Protein AF-A0A1C6DNE0-F1 (afdb_monomer_lite)

Secondary structure (DSSP, 8-state):
---GGGGS-GGGHHHHHHHHHHHHHHHHHSSS-HHHHHHHHHHHHHHHHHHHHHHHTTT---HHHHHHHHHHHHHHHIIIIIHHHHHHHHT---

pLDDT: mean 90.44, std 10.58, range [42.88, 98.5]

Structure (mmCIF, N/CA/C/O backbone):
data_AF-A0A1C6DNE0-F1
#
_entry.id   AF-A0A1C6DNE0-F1
#
loop_
_atom_site.group_PDB
_atom_site.id
_atom_site.type_symbol
_atom_site.label_atom_id
_atom_site.label_alt_id
_atom_site.label_comp_id
_atom_site.label_asym_id
_atom_site.label_entity_id
_atom_site.label_seq_id
_atom_site.pdbx_PDB_ins_code
_atom_site.Cartn_x
_atom_site.Cartn_y
_atom_site.Cartn_z
_atom_site.occupancy
_atom_site.B_iso_or_equiv
_atom_site.auth_seq_id
_atom_site.auth_comp_id
_atom_site.auth_asym_id
_atom_site.auth_atom_id
_atom_site.pdbx_PDB_model_num
ATOM 1 N N . MET A 1 1 ? 3.943 23.546 -0.289 1.00 42.88 1 MET A N 1
ATOM 2 C CA . MET A 1 1 ? 3.888 22.367 0.600 1.00 42.88 1 MET A CA 1
ATOM 3 C C . MET A 1 1 ? 3.713 21.164 -0.297 1.00 42.88 1 MET A C 1
ATOM 5 O O . MET A 1 1 ? 2.734 21.135 -1.033 1.00 42.88 1 MET A O 1
ATOM 9 N N . GLU A 1 2 ? 4.682 20.256 -0.330 1.00 54.62 2 GLU A N 1
ATOM 10 C CA . GLU A 1 2 ? 4.556 19.021 -1.108 1.00 54.62 2 GLU A CA 1
ATOM 11 C C . GLU A 1 2 ? 3.402 18.197 -0.527 1.00 54.62 2 GLU A C 1
ATOM 13 O O . GLU A 1 2 ? 3.309 17.996 0.685 1.00 54.62 2 GLU A O 1
ATOM 18 N N . ASN A 1 3 ? 2.451 17.823 -1.379 1.00 78.06 3 ASN A N 1
ATOM 19 C CA . ASN A 1 3 ? 1.288 17.042 -0.982 1.00 78.06 3 ASN A CA 1
ATOM 20 C C . ASN A 1 3 ? 1.724 15.575 -0.873 1.00 78.06 3 ASN A C 1
ATOM 22 O O . ASN A 1 3 ? 2.365 15.090 -1.789 1.00 78.06 3 ASN A O 1
ATOM 26 N N . LEU A 1 4 ? 1.361 14.840 0.184 1.00 79.25 4 LEU A N 1
ATOM 27 C CA . LEU A 1 4 ? 1.680 13.405 0.318 1.00 79.25 4 LEU A CA 1
ATOM 28 C C . LEU A 1 4 ? 1.319 12.580 -0.930 1.00 79.25 4 LEU A C 1
ATOM 30 O O . LEU A 1 4 ? 1.995 11.602 -1.246 1.00 79.25 4 LEU A O 1
ATOM 34 N N . LEU A 1 5 ? 0.282 13.000 -1.660 1.00 84.25 5 LEU A N 1
ATOM 35 C CA . LEU A 1 5 ? -0.128 12.383 -2.919 1.00 84.25 5 LEU A CA 1
ATOM 36 C C . LEU A 1 5 ? 0.938 12.463 -4.023 1.00 84.25 5 LEU A C 1
ATOM 38 O O . LEU A 1 5 ? 0.913 11.629 -4.916 1.00 84.25 5 LEU A O 1
ATOM 42 N N . THR A 1 6 ? 1.909 13.383 -3.966 1.00 89.75 6 THR A N 1
ATOM 43 C CA . THR A 1 6 ? 3.005 13.449 -4.953 1.00 89.75 6 THR A CA 1
ATOM 44 C C . THR A 1 6 ? 3.939 12.244 -4.881 1.00 89.75 6 THR A C 1
ATOM 46 O O . THR A 1 6 ? 4.639 11.958 -5.846 1.00 89.75 6 THR A O 1
ATOM 49 N N . PHE A 1 7 ? 3.947 11.523 -3.757 1.00 91.44 7 PHE A N 1
ATOM 50 C CA . PHE A 1 7 ? 4.727 10.297 -3.577 1.00 91.44 7 PHE A CA 1
ATOM 51 C C . PHE A 1 7 ? 3.938 9.030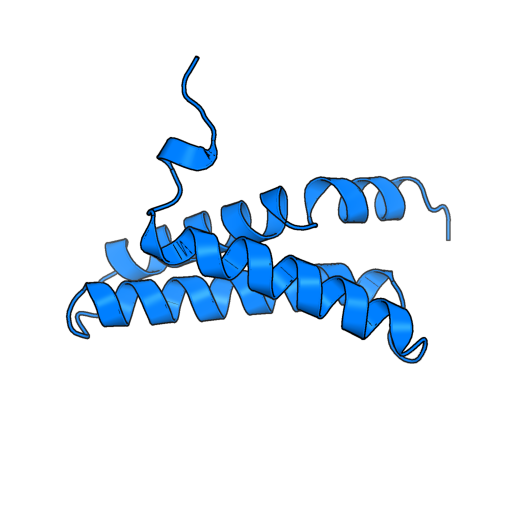 -3.938 1.00 91.44 7 PHE A C 1
ATOM 53 O O . PHE A 1 7 ? 4.486 7.930 -3.876 1.00 91.44 7 PHE A O 1
ATOM 60 N N . ILE A 1 8 ? 2.662 9.169 -4.317 1.00 95.06 8 ILE A N 1
ATOM 61 C CA . ILE A 1 8 ? 1.790 8.068 -4.724 1.00 95.06 8 ILE A CA 1
ATOM 62 C C . ILE A 1 8 ? 1.492 8.221 -6.223 1.00 95.06 8 ILE A C 1
ATOM 64 O O . ILE A 1 8 ? 0.755 9.127 -6.605 1.00 95.06 8 ILE A O 1
ATOM 68 N N . PRO A 1 9 ? 2.029 7.341 -7.086 1.00 95.19 9 PRO A N 1
ATOM 69 C CA . PRO A 1 9 ? 1.665 7.303 -8.497 1.00 95.19 9 PRO A CA 1
ATOM 70 C C . PRO A 1 9 ? 0.148 7.235 -8.701 1.00 95.19 9 PRO A C 1
ATOM 72 O O . PRO A 1 9 ? -0.545 6.521 -7.975 1.00 95.19 9 PRO A O 1
ATOM 75 N N . GLU A 1 10 ? -0.366 7.911 -9.730 1.00 94.31 10 GLU A N 1
ATOM 76 C CA . GLU A 1 10 ? -1.813 8.017 -9.976 1.00 94.31 10 GLU A CA 1
ATOM 77 C C . GLU A 1 10 ? -2.512 6.651 -10.064 1.00 94.31 10 GLU A C 1
ATOM 79 O O . GLU A 1 10 ? -3.594 6.463 -9.508 1.00 94.31 10 GLU A O 1
ATOM 84 N N . PHE A 1 11 ? -1.867 5.656 -10.684 1.00 95.06 11 PHE A N 1
ATOM 85 C CA . PHE A 1 11 ? -2.427 4.308 -10.812 1.00 95.06 11 PHE A CA 1
ATOM 86 C C . PHE A 1 11 ? -2.587 3.574 -9.469 1.00 95.06 11 PHE A C 1
ATOM 88 O O . PHE A 1 11 ? -3.321 2.591 -9.406 1.00 95.06 11 PHE A O 1
ATOM 95 N N . LEU A 1 12 ? -1.928 4.024 -8.394 1.00 97.44 12 LEU A N 1
ATOM 96 C CA . LEU A 1 12 ? -2.083 3.468 -7.047 1.00 97.44 12 LEU A CA 1
ATOM 97 C C . LEU A 1 12 ? -3.187 4.149 -6.236 1.00 97.44 12 LEU A C 1
ATOM 99 O O . LEU A 1 12 ? -3.579 3.622 -5.197 1.00 97.44 12 LEU A O 1
ATOM 103 N N . LEU A 1 13 ? -3.763 5.259 -6.706 1.00 95.12 13 LEU A N 1
ATOM 104 C CA . LEU A 1 13 ? -4.877 5.910 -6.007 1.00 95.12 13 LEU A CA 1
ATOM 105 C C . LEU A 1 13 ? -6.090 4.977 -5.870 1.00 95.12 13 LEU A C 1
ATOM 107 O O . LEU A 1 13 ? -6.806 5.029 -4.870 1.00 95.12 13 LEU A O 1
ATOM 111 N N . ILE A 1 14 ? -6.274 4.049 -6.816 1.00 95.75 14 ILE A N 1
ATOM 112 C CA . ILE A 1 14 ? -7.299 3.003 -6.719 1.00 95.75 14 ILE A CA 1
ATOM 113 C C . ILE A 1 14 ? -7.089 2.092 -5.500 1.00 95.75 14 ILE A C 1
ATOM 115 O O . ILE A 1 14 ? -8.059 1.663 -4.878 1.00 95.75 14 ILE A O 1
ATOM 119 N N . VAL A 1 15 ? -5.836 1.843 -5.102 1.00 96.94 15 VAL A N 1
ATOM 120 C CA . VAL A 1 15 ? -5.498 1.005 -3.943 1.00 96.94 15 VAL A CA 1
ATOM 121 C C . VAL A 1 15 ? -5.995 1.654 -2.656 1.00 96.94 15 VAL A C 1
ATOM 123 O O . VAL A 1 15 ? -6.512 0.956 -1.788 1.00 96.94 15 VAL A O 1
ATOM 126 N N . ILE A 1 16 ? -5.926 2.985 -2.549 1.00 95.94 16 ILE A N 1
ATOM 127 C CA . ILE A 1 16 ? -6.447 3.735 -1.395 1.00 95.94 16 ILE A CA 1
ATOM 128 C C . ILE A 1 16 ? -7.948 3.470 -1.227 1.00 95.94 16 ILE A C 1
ATOM 130 O O . ILE A 1 16 ? -8.407 3.110 -0.140 1.00 95.94 16 ILE A O 1
ATOM 134 N N . VAL A 1 17 ? -8.709 3.600 -2.318 1.00 95.69 17 VAL A N 1
ATOM 135 C CA . VAL A 1 17 ? -10.162 3.381 -2.318 1.00 95.69 17 VAL A CA 1
ATOM 136 C C . VAL A 1 17 ? -10.492 1.929 -1.965 1.00 95.69 17 VAL A C 1
ATOM 138 O O . VAL A 1 17 ? -11.343 1.679 -1.110 1.00 95.69 17 VAL A O 1
ATOM 141 N N . VAL A 1 18 ? -9.783 0.968 -2.564 1.00 96.81 18 VAL A N 1
ATOM 142 C CA . VAL A 1 18 ? -9.977 -0.466 -2.300 1.00 96.81 18 VAL A CA 1
ATOM 143 C C . VAL A 1 18 ? -9.680 -0.810 -0.840 1.00 96.81 18 VAL A C 1
ATOM 145 O O . VAL A 1 18 ? -10.499 -1.473 -0.204 1.00 96.81 18 VAL A O 1
ATOM 148 N N . ILE A 1 19 ? -8.568 -0.328 -0.272 1.00 96.94 19 ILE A N 1
ATOM 149 C CA . ILE A 1 19 ? -8.223 -0.553 1.141 1.00 96.94 19 ILE A CA 1
ATOM 150 C C . ILE A 1 19 ? -9.315 -0.001 2.059 1.00 96.94 19 ILE A C 1
ATOM 152 O O . ILE A 1 19 ? -9.689 -0.663 3.029 1.00 96.94 19 ILE A O 1
ATOM 156 N N . TYR A 1 20 ? -9.840 1.191 1.767 1.00 94.56 20 TYR A N 1
ATOM 157 C CA . TYR A 1 20 ? -10.898 1.787 2.577 1.00 94.56 20 TYR A CA 1
ATOM 158 C C . TYR A 1 20 ? -12.170 0.929 2.575 1.00 94.56 20 TYR A C 1
ATOM 160 O O . TYR A 1 20 ? -12.680 0.580 3.644 1.00 94.56 20 TYR A O 1
ATOM 168 N N . VAL A 1 21 ? -12.647 0.539 1.387 1.00 95.56 21 VAL A N 1
ATOM 169 C CA . VAL A 1 21 ? -13.842 -0.306 1.233 1.00 95.56 21 VAL A CA 1
ATOM 170 C C . VAL A 1 21 ? -13.640 -1.657 1.917 1.00 95.56 21 VAL A C 1
ATOM 172 O O . VAL A 1 21 ? -14.502 -2.101 2.677 1.00 95.56 21 VAL A O 1
ATOM 175 N N . PHE A 1 22 ? -12.482 -2.286 1.717 1.00 95.19 22 PHE A N 1
ATOM 176 C CA . PHE A 1 22 ? -12.174 -3.576 2.326 1.00 95.19 22 PHE A CA 1
ATOM 177 C C . PHE A 1 22 ? -12.075 -3.478 3.854 1.00 95.19 22 PHE A C 1
ATOM 179 O O . PHE A 1 22 ? -12.555 -4.352 4.573 1.00 95.19 22 PHE A O 1
ATOM 186 N N . GLY A 1 23 ? -11.534 -2.377 4.378 1.00 92.75 23 GLY A N 1
ATOM 187 C CA . GLY A 1 23 ? -11.505 -2.121 5.813 1.00 92.75 23 GLY A CA 1
ATOM 188 C C . GLY A 1 23 ? -12.889 -1.910 6.423 1.00 92.75 23 GLY A C 1
ATOM 189 O O . GLY A 1 23 ? -13.151 -2.407 7.519 1.00 92.75 23 GLY A O 1
ATOM 190 N N . ALA A 1 24 ? -13.789 -1.216 5.723 1.00 92.06 24 ALA A N 1
ATOM 191 C CA . ALA A 1 24 ? -15.185 -1.088 6.140 1.00 92.06 24 ALA A CA 1
ATOM 192 C C . ALA A 1 24 ? -15.900 -2.451 6.132 1.00 92.06 24 ALA A C 1
ATOM 194 O O . ALA A 1 24 ? -16.601 -2.784 7.089 1.00 92.06 24 ALA A O 1
ATOM 195 N N . PHE A 1 25 ? -15.654 -3.268 5.103 1.00 93.31 25 PHE A N 1
ATOM 196 C CA . PHE A 1 25 ? -16.179 -4.628 4.996 1.00 93.31 25 PHE A CA 1
ATOM 197 C C . PHE A 1 25 ? -15.715 -5.527 6.153 1.00 93.31 25 PHE A C 1
ATOM 199 O O . PHE A 1 25 ? -16.549 -6.114 6.843 1.00 93.31 25 PHE A O 1
ATOM 206 N N . LEU A 1 26 ? -14.407 -5.581 6.434 1.00 91.88 26 LEU A N 1
ATOM 207 C CA . LEU A 1 26 ? -13.853 -6.402 7.520 1.00 91.88 26 LEU A CA 1
ATOM 208 C C . LEU A 1 26 ? -14.409 -6.003 8.894 1.00 91.88 26 LEU A C 1
ATOM 210 O O . LEU A 1 26 ? -14.714 -6.874 9.707 1.00 91.88 26 LEU A O 1
ATOM 214 N N . LYS A 1 27 ? -14.612 -4.702 9.140 1.00 88.50 27 LYS A N 1
ATOM 215 C CA . LYS A 1 27 ? -15.266 -4.219 10.368 1.00 88.50 27 LYS A CA 1
ATOM 216 C C . LYS A 1 27 ? -16.722 -4.669 10.475 1.00 88.50 27 LYS A C 1
ATOM 218 O O . LYS A 1 27 ? -17.186 -4.974 11.571 1.00 88.50 27 LYS A O 1
ATOM 223 N N . GLY A 1 28 ? -17.436 -4.728 9.352 1.00 88.75 28 GLY A N 1
ATOM 224 C CA . GLY A 1 28 ? -18.821 -5.198 9.299 1.00 88.75 28 GLY A CA 1
ATOM 225 C C . GLY A 1 28 ? -18.979 -6.672 9.676 1.00 88.75 28 GLY A C 1
ATOM 226 O O . GLY A 1 28 ? -19.998 -7.041 10.256 1.00 88.75 28 GLY A O 1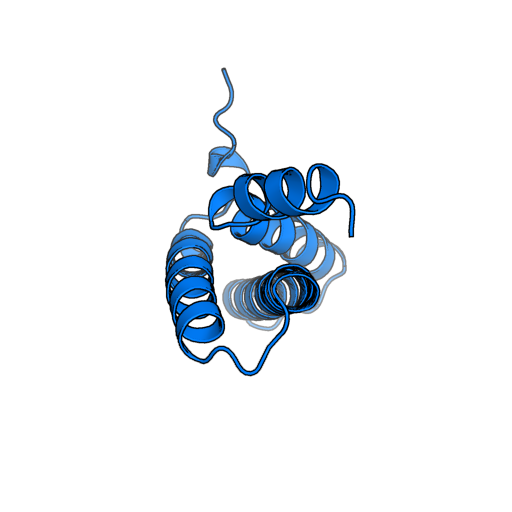
ATOM 227 N N . LEU A 1 29 ? -17.962 -7.501 9.415 1.00 89.44 29 LEU A N 1
ATOM 228 C CA . LEU A 1 29 ? -18.016 -8.937 9.696 1.00 89.44 29 LEU A CA 1
ATOM 229 C C . LEU A 1 29 ? -18.005 -9.273 11.193 1.00 89.44 29 LEU A C 1
ATOM 231 O O . LEU A 1 29 ? -18.476 -10.343 11.555 1.00 89.44 29 LEU A O 1
ATOM 235 N N . LYS A 1 30 ? -17.472 -8.409 12.069 1.00 81.81 30 LYS A N 1
ATOM 236 C CA . LYS A 1 30 ? -17.334 -8.634 13.531 1.00 81.81 30 LYS A CA 1
ATOM 237 C C . LYS A 1 30 ? -16.588 -9.918 13.959 1.00 81.81 30 LYS A C 1
ATOM 239 O O . LYS A 1 30 ? -16.451 -10.157 15.153 1.00 81.81 30 LYS A O 1
ATOM 244 N N . VAL A 1 31 ? -16.082 -10.720 13.018 1.00 88.25 31 VAL A N 1
ATOM 245 C CA . VAL A 1 31 ? -15.279 -11.933 13.275 1.00 88.25 31 VAL A CA 1
ATOM 246 C C . VAL A 1 31 ? -13.801 -11.593 13.492 1.00 88.25 31 VAL A C 1
ATOM 248 O O . VAL A 1 31 ? -13.107 -12.285 14.231 1.00 88.25 31 VAL A O 1
ATOM 251 N N . VAL A 1 32 ? -13.306 -10.524 12.859 1.00 85.50 32 VAL A N 1
ATOM 252 C CA . VAL A 1 32 ? -11.895 -10.117 12.933 1.00 85.50 32 VAL A CA 1
ATOM 253 C C . VAL A 1 32 ? -11.734 -9.025 13.993 1.00 85.50 32 VAL A C 1
ATOM 255 O O . VAL A 1 32 ? -12.359 -7.972 13.858 1.00 85.50 32 VAL A O 1
ATOM 258 N N . PRO A 1 33 ? -10.890 -9.219 15.025 1.00 85.25 33 PRO A N 1
ATOM 259 C CA . PRO A 1 33 ? -10.606 -8.169 15.997 1.00 85.25 33 PRO A CA 1
ATOM 260 C C . PRO A 1 33 ? -10.005 -6.929 15.327 1.00 85.25 33 PRO A C 1
ATOM 262 O O . PRO A 1 33 ? -9.124 -7.055 14.472 1.00 85.25 33 PRO A O 1
ATOM 265 N N . ASP A 1 34 ? -10.416 -5.736 15.773 1.00 80.56 34 ASP A N 1
ATOM 266 C CA . ASP A 1 34 ? -9.972 -4.443 15.225 1.00 80.56 34 ASP A CA 1
ATOM 267 C C . ASP A 1 34 ? -8.449 -4.359 15.054 1.00 80.56 34 ASP A C 1
ATOM 269 O O . ASP A 1 34 ? -7.975 -3.803 14.059 1.00 80.56 34 ASP A O 1
ATOM 273 N N . LYS A 1 35 ? -7.692 -4.948 15.997 1.00 80.94 35 LYS A N 1
ATOM 274 C CA . LYS A 1 35 ? -6.225 -4.955 15.975 1.00 80.94 35 LYS A CA 1
ATOM 275 C C . LYS A 1 35 ? -5.631 -5.576 14.722 1.00 80.94 35 LYS A C 1
ATOM 277 O O . LYS A 1 35 ? -4.745 -4.999 14.100 1.00 80.94 35 LYS A O 1
ATOM 282 N N . TYR A 1 36 ? -6.203 -6.692 14.286 1.00 88.88 36 TYR A N 1
ATOM 283 C CA . TYR A 1 36 ? -5.725 -7.410 13.114 1.00 88.88 36 TYR A CA 1
ATOM 284 C C . TYR A 1 36 ? -6.179 -6.770 11.805 1.00 88.88 36 TYR A C 1
ATOM 286 O O . TYR A 1 36 ? -5.455 -6.872 10.820 1.00 88.88 36 TYR A O 1
ATOM 294 N N . ILE A 1 37 ? -7.318 -6.064 11.783 1.00 90.88 37 ILE A N 1
ATOM 295 C CA . ILE A 1 37 ? -7.798 -5.379 10.570 1.00 90.88 37 ILE A CA 1
ATOM 296 C C . ILE A 1 37 ? -6.725 -4.419 10.046 1.00 90.88 37 ILE A C 1
ATOM 298 O O . ILE A 1 37 ? -6.435 -4.408 8.852 1.00 90.88 37 ILE A O 1
ATOM 302 N N . VAL A 1 38 ? -6.084 -3.659 10.937 1.00 90.62 38 VAL A N 1
ATOM 303 C CA . VAL A 1 38 ? -5.052 -2.688 10.550 1.00 90.62 38 VAL A CA 1
ATOM 304 C C . VAL A 1 38 ? -3.845 -3.356 9.902 1.00 90.62 38 VAL A C 1
ATOM 306 O O . VAL A 1 38 ? -3.444 -2.942 8.814 1.00 90.62 38 VAL A O 1
ATOM 309 N N . SER A 1 39 ? -3.298 -4.399 10.529 1.00 91.56 39 SER A N 1
ATOM 310 C CA . SER A 1 39 ? -2.137 -5.127 10.006 1.00 91.56 39 SER A CA 1
ATOM 311 C C . SER A 1 39 ? -2.457 -5.875 8.708 1.00 91.56 39 SER A C 1
ATOM 313 O O . SER A 1 39 ? -1.643 -5.872 7.787 1.00 91.56 39 SER A O 1
ATOM 315 N N . ILE A 1 40 ? -3.655 -6.463 8.595 1.00 93.94 40 ILE A N 1
ATOM 316 C CA . ILE A 1 40 ? -4.117 -7.147 7.376 1.00 93.94 40 ILE A CA 1
ATOM 317 C C . ILE A 1 40 ? -4.182 -6.162 6.207 1.00 93.94 40 ILE A C 1
ATOM 319 O O . ILE A 1 40 ? -3.664 -6.449 5.130 1.00 93.94 40 ILE A O 1
ATOM 323 N N . LEU A 1 41 ? -4.781 -4.988 6.417 1.00 95.44 41 LEU A N 1
ATOM 324 C CA . LEU A 1 41 ? -4.896 -3.970 5.372 1.00 95.44 41 LEU A CA 1
ATOM 325 C C . LEU A 1 41 ? -3.538 -3.376 4.984 1.00 95.44 41 LEU A C 1
ATOM 327 O O . LEU A 1 41 ? -3.350 -3.024 3.821 1.00 95.44 41 LEU A O 1
ATOM 331 N N . MET A 1 42 ? -2.592 -3.280 5.924 1.00 95.56 42 MET A N 1
ATOM 332 C CA . MET A 1 42 ? -1.227 -2.834 5.633 1.00 95.56 42 MET A CA 1
ATOM 333 C C . MET A 1 42 ? -0.516 -3.821 4.705 1.00 95.56 42 MET A C 1
ATOM 335 O O . MET A 1 42 ? 0.008 -3.420 3.667 1.00 95.56 42 MET A O 1
ATOM 339 N N . LEU A 1 43 ? -0.546 -5.113 5.047 1.00 97.00 43 LEU A N 1
ATOM 340 C CA . LEU A 1 43 ? 0.043 -6.165 4.217 1.00 97.00 43 LEU A CA 1
ATOM 341 C C . LEU A 1 43 ? -0.616 -6.217 2.837 1.00 97.00 43 LEU A C 1
ATOM 343 O O . LEU A 1 43 ? 0.089 -6.226 1.833 1.00 97.00 43 LEU A O 1
ATOM 347 N N . LEU A 1 44 ? -1.951 -6.160 2.779 1.00 97.12 44 LEU A N 1
ATOM 348 C CA . LEU A 1 44 ? -2.700 -6.109 1.522 1.00 97.12 44 LEU A CA 1
ATOM 349 C C 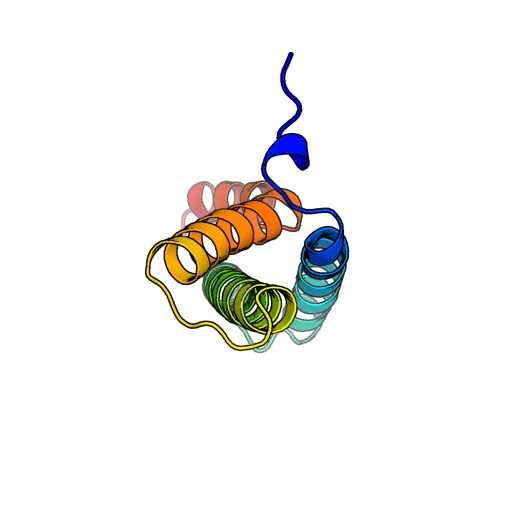. LEU A 1 44 ? -2.254 -4.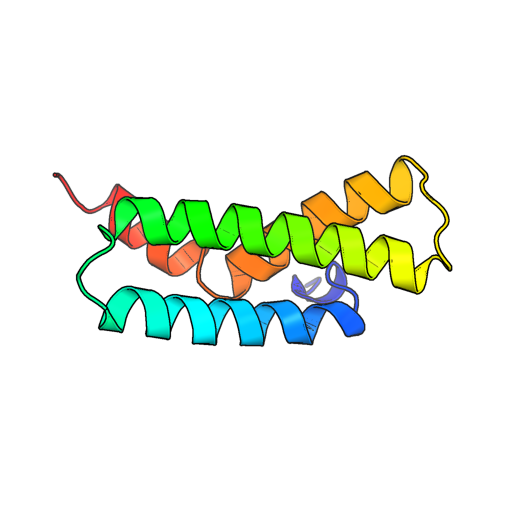923 0.652 1.00 97.12 44 LEU A C 1
ATOM 351 O O . LEU A 1 44 ? -1.972 -5.101 -0.531 1.00 97.12 44 LEU A O 1
ATOM 355 N N . GLY A 1 45 ? -2.164 -3.724 1.237 1.00 97.94 45 GLY A N 1
ATOM 356 C CA . GLY A 1 45 ? -1.751 -2.516 0.527 1.00 97.94 45 GLY A CA 1
ATOM 357 C C . GLY A 1 45 ? -0.340 -2.612 -0.044 1.00 97.94 45 GLY A C 1
ATOM 358 O O . GLY A 1 45 ? -0.133 -2.280 -1.209 1.00 97.94 45 GLY A O 1
ATOM 359 N N . ILE A 1 46 ? 0.609 -3.133 0.739 1.00 98.44 46 ILE A N 1
ATOM 360 C CA . ILE A 1 46 ? 1.988 -3.382 0.295 1.00 98.44 46 ILE A CA 1
ATOM 361 C C . ILE A 1 46 ? 2.015 -4.388 -0.854 1.00 98.44 46 ILE A C 1
ATOM 363 O O . ILE A 1 46 ? 2.597 -4.107 -1.900 1.00 98.44 46 ILE A O 1
ATOM 367 N N . THR A 1 47 ? 1.371 -5.545 -0.694 1.00 98.31 47 THR A N 1
ATOM 368 C CA . THR A 1 47 ? 1.382 -6.599 -1.715 1.00 98.31 47 THR A CA 1
ATOM 369 C C . THR A 1 47 ? 0.787 -6.107 -3.031 1.00 98.31 47 THR A C 1
ATOM 371 O O . THR A 1 47 ? 1.403 -6.280 -4.082 1.00 98.31 47 THR A O 1
ATOM 374 N N . VAL A 1 48 ? -0.376 -5.450 -2.989 1.00 98.06 48 VAL A N 1
ATOM 375 C CA . VAL A 1 48 ? -1.034 -4.932 -4.197 1.00 98.06 48 VAL A CA 1
ATOM 376 C C . VAL A 1 48 ? -0.200 -3.829 -4.850 1.00 98.06 48 VAL A C 1
ATOM 378 O O . VAL A 1 48 ? -0.029 -3.848 -6.067 1.00 98.06 48 VAL A O 1
ATOM 381 N N . ALA A 1 49 ? 0.365 -2.900 -4.074 1.00 98.31 49 ALA A N 1
ATOM 382 C CA . ALA A 1 49 ? 1.188 -1.826 -4.624 1.00 98.31 49 ALA A CA 1
ATOM 383 C C . ALA A 1 49 ? 2.472 -2.349 -5.288 1.00 98.31 49 ALA A C 1
ATOM 385 O O . ALA A 1 49 ? 2.826 -1.878 -6.368 1.00 98.31 49 ALA A O 1
ATOM 386 N N . VAL A 1 50 ? 3.140 -3.350 -4.702 1.00 98.50 50 VAL A N 1
ATOM 387 C CA . VAL A 1 50 ? 4.308 -4.004 -5.316 1.00 98.50 50 VAL A CA 1
ATOM 388 C C . VAL A 1 50 ? 3.925 -4.692 -6.626 1.00 98.50 50 VAL A C 1
ATOM 390 O O . VAL A 1 50 ? 4.586 -4.478 -7.639 1.00 98.50 50 VAL A O 1
ATOM 393 N N . LEU A 1 51 ? 2.836 -5.467 -6.644 1.00 98.06 51 LEU A N 1
ATOM 394 C CA . LEU A 1 51 ? 2.376 -6.145 -7.861 1.00 98.06 51 LEU A CA 1
ATOM 395 C C . LEU A 1 51 ? 1.999 -5.151 -8.966 1.00 98.06 51 LEU A C 1
ATOM 397 O O . LEU A 1 51 ? 2.391 -5.339 -10.116 1.00 98.06 51 LEU A O 1
ATOM 401 N N . LEU A 1 52 ? 1.295 -4.068 -8.630 1.00 97.88 52 LEU A N 1
ATOM 402 C CA . LEU A 1 52 ? 0.941 -3.030 -9.599 1.00 97.88 52 LEU A CA 1
ATOM 403 C C . LEU A 1 52 ? 2.168 -2.277 -10.121 1.00 97.88 52 LEU A C 1
ATOM 405 O O . LEU A 1 52 ? 2.200 -1.936 -11.301 1.00 97.88 52 LEU A O 1
ATOM 409 N N . ASN A 1 53 ? 3.186 -2.047 -9.290 1.00 97.88 53 ASN A N 1
ATOM 410 C CA . ASN A 1 53 ? 4.455 -1.484 -9.751 1.00 97.88 53 ASN A CA 1
ATOM 411 C C . ASN A 1 53 ? 5.167 -2.428 -10.726 1.00 97.88 53 ASN A C 1
ATOM 413 O O . ASN A 1 53 ? 5.617 -1.979 -11.775 1.00 97.88 53 ASN A O 1
ATOM 417 N N . ILE A 1 54 ? 5.205 -3.733 -10.438 1.00 97.94 54 ILE A N 1
ATOM 418 C CA . ILE A 1 54 ? 5.777 -4.738 -11.349 1.00 97.94 54 ILE A CA 1
ATOM 419 C C . ILE A 1 54 ? 5.018 -4.754 -12.684 1.00 97.94 54 ILE A C 1
ATOM 421 O O . ILE A 1 54 ? 5.646 -4.779 -13.739 1.00 97.94 54 ILE A O 1
ATOM 425 N N . ILE A 1 55 ? 3.683 -4.687 -12.661 1.00 97.81 55 ILE A N 1
ATOM 426 C CA . ILE A 1 55 ? 2.856 -4.620 -13.878 1.00 97.81 55 ILE A CA 1
ATOM 427 C C . ILE A 1 55 ? 3.159 -3.344 -14.679 1.00 97.81 55 ILE A C 1
ATOM 429 O O . ILE A 1 55 ? 3.395 -3.427 -15.884 1.00 97.81 55 ILE A O 1
ATOM 433 N N . ASN A 1 56 ? 3.211 -2.177 -14.027 1.00 96.44 56 ASN A N 1
ATOM 434 C CA . ASN A 1 56 ? 3.539 -0.905 -14.687 1.00 96.44 56 ASN A CA 1
ATOM 435 C C . ASN A 1 56 ? 4.972 -0.879 -15.235 1.00 96.44 56 ASN A C 1
ATOM 437 O O . ASN A 1 56 ? 5.221 -0.290 -16.282 1.00 96.44 56 ASN A O 1
ATOM 441 N N . ALA A 1 57 ? 5.899 -1.577 -14.580 1.00 96.38 57 ALA A N 1
ATOM 442 C CA . ALA A 1 57 ? 7.265 -1.779 -15.047 1.00 96.38 57 ALA A CA 1
ATOM 443 C C . ALA A 1 57 ? 7.390 -2.897 -16.105 1.00 96.38 57 ALA A C 1
ATOM 445 O O . ALA A 1 57 ? 8.494 -3.380 -16.357 1.00 96.38 57 ALA A O 1
ATOM 446 N N . GLN A 1 58 ? 6.278 -3.340 -16.706 1.00 96.75 58 GLN A N 1
ATOM 447 C CA . GLN A 1 58 ? 6.229 -4.401 -17.719 1.00 96.75 58 GLN A CA 1
ATOM 448 C C . GLN A 1 58 ? 6.901 -5.704 -17.254 1.00 96.7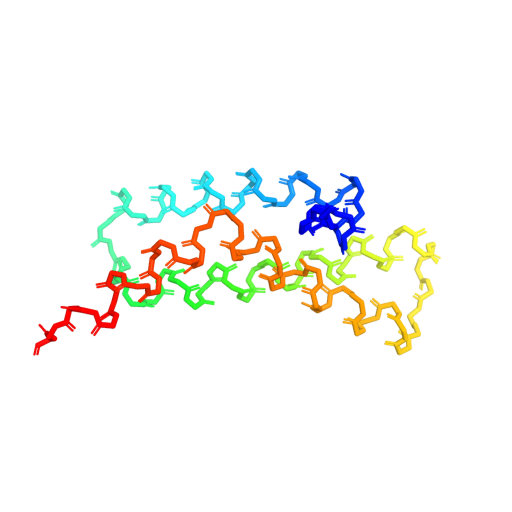5 58 GLN A C 1
ATOM 450 O O . GLN A 1 58 ? 7.672 -6.325 -17.982 1.00 96.75 58 GLN A O 1
ATOM 455 N N . TYR A 1 59 ? 6.599 -6.117 -16.021 1.00 95.81 59 TYR A N 1
ATOM 456 C CA . TYR A 1 59 ? 7.133 -7.308 -15.352 1.00 95.81 59 TYR A CA 1
ATOM 457 C C . TYR A 1 59 ? 8.634 -7.262 -15.040 1.00 95.81 59 TYR A C 1
ATOM 459 O O . TYR A 1 59 ? 9.225 -8.279 -14.671 1.00 95.81 59 TYR A O 1
ATOM 467 N N . LYS A 1 60 ? 9.263 -6.084 -15.108 1.00 94.25 60 LYS A N 1
ATOM 468 C CA . LYS A 1 60 ? 10.626 -5.895 -14.611 1.00 94.25 60 LYS A CA 1
ATOM 469 C C . LYS A 1 60 ? 10.639 -5.939 -13.082 1.00 94.25 60 LYS A C 1
ATOM 471 O O . LYS A 1 60 ? 10.061 -5.085 -12.414 1.00 94.25 60 LYS A O 1
ATOM 476 N N . VAL A 1 61 ? 11.346 -6.922 -12.530 1.00 95.81 61 VAL A N 1
ATOM 477 C CA . VAL A 1 61 ? 11.516 -7.096 -11.082 1.00 95.81 61 VAL A CA 1
ATOM 478 C C . VAL A 1 61 ? 12.902 -6.600 -10.678 1.00 95.81 61 VAL A C 1
ATOM 480 O O . VAL A 1 61 ? 13.870 -7.356 -10.661 1.00 95.81 61 VAL A O 1
ATOM 483 N N . SER A 1 62 ? 13.006 -5.305 -10.387 1.00 96.38 62 SER A N 1
ATOM 484 C CA . SER A 1 62 ? 14.220 -4.673 -9.862 1.00 96.38 62 SER A CA 1
ATOM 485 C C . SER A 1 62 ? 14.001 -4.121 -8.453 1.00 96.38 62 SER A C 1
ATOM 487 O O . SER A 1 62 ? 12.868 -3.939 -8.002 1.00 96.38 62 SER A O 1
ATOM 489 N N . LEU A 1 63 ? 15.099 -3.892 -7.725 1.00 97.06 63 LEU A N 1
ATOM 490 C CA . LEU A 1 63 ? 15.047 -3.474 -6.323 1.00 97.06 63 LEU A CA 1
ATOM 491 C C . LEU A 1 63 ? 14.295 -2.145 -6.145 1.00 97.06 63 LEU A C 1
ATOM 493 O O . LEU A 1 63 ? 13.528 -2.007 -5.200 1.00 97.06 63 LEU A O 1
ATOM 497 N N . ASP A 1 64 ? 14.465 -1.200 -7.071 1.00 96.62 64 ASP A N 1
ATOM 498 C CA . ASP A 1 64 ? 13.765 0.086 -7.068 1.00 96.62 64 ASP A CA 1
ATOM 499 C C . ASP A 1 64 ? 12.245 -0.084 -7.207 1.00 96.62 64 ASP A C 1
ATOM 501 O O . ASP A 1 64 ? 11.497 0.523 -6.446 1.00 96.62 64 ASP A O 1
ATOM 505 N N . VAL A 1 65 ? 11.783 -0.965 -8.100 1.00 97.25 65 VAL A N 1
ATOM 506 C CA . VAL A 1 65 ? 10.353 -1.264 -8.299 1.00 97.25 65 VAL A CA 1
ATOM 507 C C . VAL A 1 65 ? 9.740 -1.835 -7.019 1.00 97.25 65 VAL A C 1
ATOM 509 O O . VAL A 1 65 ? 8.667 -1.406 -6.594 1.00 97.25 65 VAL A O 1
ATOM 512 N N . ILE A 1 66 ? 10.436 -2.774 -6.371 1.00 98.00 66 ILE A N 1
ATOM 513 C CA . ILE A 1 66 ? 9.960 -3.408 -5.136 1.00 98.00 66 ILE A CA 1
ATOM 514 C C . ILE A 1 66 ? 9.938 -2.400 -3.986 1.00 98.00 66 ILE A C 1
ATOM 516 O O . ILE A 1 66 ? 8.918 -2.266 -3.314 1.00 98.00 66 ILE A O 1
ATOM 520 N N . VAL A 1 67 ? 11.039 -1.680 -3.757 1.00 98.06 67 VAL A N 1
ATOM 521 C CA . VAL A 1 67 ? 11.152 -0.722 -2.646 1.00 98.06 67 VAL A CA 1
ATOM 522 C C . VAL A 1 67 ? 10.136 0.409 -2.802 1.00 98.06 67 VAL A C 1
ATOM 524 O O . VAL A 1 67 ? 9.433 0.724 -1.841 1.00 98.06 67 VAL A O 1
ATOM 527 N N . ASN A 1 68 ? 9.980 0.959 -4.011 1.00 96.81 68 ASN A N 1
ATOM 528 C CA . ASN A 1 68 ? 8.961 1.970 -4.289 1.00 96.81 68 ASN A CA 1
ATOM 529 C C . ASN A 1 68 ? 7.552 1.420 -4.059 1.00 96.81 68 ASN A C 1
ATOM 531 O O . ASN A 1 68 ? 6.759 2.069 -3.382 1.00 96.81 68 ASN A O 1
ATOM 535 N N . GLY A 1 69 ? 7.253 0.207 -4.534 1.00 97.94 69 GLY A N 1
ATOM 536 C CA . GLY A 1 69 ? 5.961 -0.434 -4.299 1.00 97.94 69 GLY A CA 1
ATOM 537 C C . GLY A 1 69 ? 5.653 -0.654 -2.817 1.00 97.94 69 GLY A C 1
ATOM 538 O O . GLY A 1 69 ? 4.526 -0.416 -2.388 1.00 97.94 69 GLY A O 1
ATOM 539 N N . VAL A 1 70 ? 6.647 -1.036 -2.009 1.00 98.44 70 VAL A N 1
ATOM 540 C CA . VAL A 1 70 ? 6.485 -1.183 -0.554 1.00 98.44 70 VAL A CA 1
ATOM 541 C C . VAL A 1 70 ? 6.168 0.161 0.097 1.00 98.44 70 VAL A C 1
ATOM 543 O O . VAL A 1 70 ? 5.171 0.269 0.813 1.00 98.44 70 VAL A O 1
ATOM 546 N N . LEU A 1 71 ? 6.973 1.194 -0.170 1.00 97.69 71 LEU A N 1
ATOM 547 C CA . LEU A 1 71 ? 6.764 2.530 0.396 1.00 97.69 71 LEU A CA 1
ATOM 548 C C . LEU A 1 71 ? 5.403 3.099 -0.019 1.00 97.69 71 LEU A C 1
ATOM 550 O O . LEU A 1 71 ? 4.635 3.556 0.825 1.00 97.69 71 LEU A O 1
ATOM 554 N N . GLN A 1 72 ? 5.061 3.002 -1.302 1.00 97.62 72 GLN A N 1
ATOM 555 C CA . GLN A 1 72 ? 3.785 3.472 -1.832 1.00 97.62 72 GLN A CA 1
ATOM 556 C C . GLN A 1 72 ? 2.600 2.680 -1.274 1.00 97.62 72 GLN A C 1
ATOM 558 O O . GLN A 1 72 ? 1.555 3.267 -1.009 1.00 97.62 72 GLN A O 1
ATOM 563 N N . GLY A 1 73 ? 2.749 1.376 -1.035 1.00 97.81 73 GLY A N 1
ATOM 564 C CA . GLY A 1 73 ? 1.731 0.560 -0.375 1.00 97.81 73 GLY A CA 1
ATOM 565 C C . GLY A 1 73 ? 1.466 0.998 1.065 1.00 97.81 73 GLY A C 1
ATOM 566 O O . GLY A 1 73 ? 0.307 1.120 1.465 1.00 97.81 73 GLY A O 1
ATOM 567 N N . ILE A 1 74 ? 2.522 1.320 1.821 1.00 96.94 74 ILE A N 1
ATOM 568 C CA . ILE A 1 74 ? 2.408 1.898 3.171 1.00 96.94 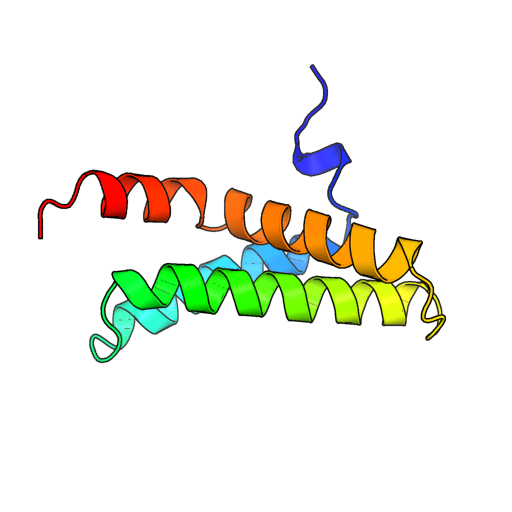74 ILE A CA 1
ATOM 569 C C . ILE A 1 74 ? 1.707 3.258 3.110 1.00 96.94 74 ILE A C 1
ATOM 571 O O . ILE A 1 74 ? 0.804 3.514 3.904 1.00 96.94 74 ILE A O 1
ATOM 575 N N . LEU A 1 75 ? 2.066 4.117 2.152 1.00 96.31 75 LEU A N 1
ATOM 576 C CA . LEU A 1 75 ? 1.406 5.412 1.967 1.00 96.31 75 LEU A CA 1
ATOM 577 C C . LEU A 1 75 ? -0.080 5.246 1.623 1.00 96.31 75 LEU A C 1
ATOM 579 O O . LEU A 1 75 ? -0.923 5.890 2.247 1.00 96.31 75 LEU A O 1
ATOM 583 N N . CYS A 1 76 ? -0.422 4.340 0.701 1.00 96.88 76 CYS A N 1
ATOM 584 C CA . CYS A 1 76 ? -1.809 4.069 0.326 1.00 96.88 76 CYS A CA 1
ATOM 585 C C . CYS A 1 76 ? -2.632 3.584 1.523 1.00 96.88 76 CYS A C 1
ATOM 587 O O . CYS A 1 76 ? -3.730 4.086 1.769 1.00 96.88 76 CYS A O 1
ATOM 589 N N . TRP A 1 77 ? -2.087 2.644 2.301 1.00 96.38 77 TRP A N 1
ATOM 590 C CA . TRP A 1 77 ? -2.701 2.181 3.544 1.00 96.38 77 TRP A CA 1
ATOM 591 C C . TRP A 1 77 ? -2.876 3.323 4.550 1.00 96.38 77 TRP A C 1
ATOM 593 O O . TRP A 1 77 ? -3.963 3.480 5.110 1.00 96.38 77 TRP A O 1
ATOM 603 N N . GLY A 1 78 ? -1.835 4.136 4.751 1.00 93.81 78 GLY A N 1
ATOM 604 C CA . GLY A 1 78 ? -1.820 5.257 5.686 1.00 93.81 78 GLY A CA 1
ATOM 605 C C . GLY A 1 78 ? -2.910 6.280 5.384 1.00 93.81 78 GLY A C 1
ATOM 606 O O . GLY A 1 78 ? -3.668 6.641 6.288 1.00 93.81 78 GLY A O 1
ATOM 607 N N . VAL A 1 79 ? -3.028 6.674 4.111 1.00 93.62 79 VAL A N 1
ATOM 608 C CA . VAL A 1 79 ? -4.052 7.605 3.615 1.00 93.62 79 VAL A CA 1
ATOM 609 C C . VAL A 1 79 ? -5.453 7.001 3.722 1.00 93.62 79 VAL A C 1
ATOM 611 O O . VAL A 1 79 ? -6.375 7.682 4.163 1.00 93.62 79 VAL A O 1
ATOM 614 N N . ALA A 1 80 ? -5.625 5.728 3.357 1.00 93.19 80 ALA A N 1
ATOM 615 C CA . ALA A 1 80 ? -6.938 5.088 3.348 1.00 93.19 80 ALA A CA 1
ATOM 616 C C . ALA A 1 80 ? -7.521 4.926 4.757 1.00 93.19 80 ALA A C 1
ATOM 618 O O . ALA A 1 80 ? -8.673 5.275 5.018 1.00 93.19 80 ALA A O 1
ATOM 619 N N . VAL A 1 81 ? -6.748 4.333 5.668 1.00 90.19 81 VAL A N 1
ATOM 620 C CA . VAL A 1 81 ? -7.245 3.924 6.991 1.00 90.19 81 VAL A CA 1
ATOM 621 C C . VAL A 1 81 ? -6.180 3.937 8.084 1.00 90.19 81 VAL A C 1
ATOM 623 O O . VAL A 1 81 ? -6.537 4.037 9.259 1.00 90.19 81 VAL A O 1
ATOM 626 N N . GLY A 1 82 ? -4.902 3.813 7.723 1.00 82.25 82 GLY A N 1
ATOM 627 C CA . GLY A 1 82 ? -3.806 3.494 8.630 1.00 82.25 82 GLY A CA 1
ATOM 628 C C . GLY A 1 82 ? -3.635 4.516 9.740 1.00 82.25 82 GLY A C 1
ATOM 629 O O . GLY A 1 82 ? -3.581 4.125 10.901 1.00 82.25 82 GLY A O 1
ATOM 630 N N . ILE A 1 83 ? -3.661 5.813 9.425 1.00 80.56 83 ILE A N 1
ATOM 631 C CA . ILE A 1 83 ? -3.508 6.871 10.438 1.00 80.56 83 ILE A CA 1
ATOM 632 C C . ILE A 1 83 ? -4.661 6.810 11.453 1.00 80.56 83 ILE A C 1
ATOM 634 O O . ILE A 1 83 ? -4.442 6.654 12.651 1.00 80.56 83 ILE A O 1
ATOM 638 N N . ASN A 1 84 ? -5.908 6.839 10.973 1.00 84.94 84 ASN A N 1
ATOM 639 C CA . ASN A 1 84 ? -7.098 6.852 11.830 1.00 84.94 84 ASN A CA 1
ATOM 640 C C . ASN A 1 84 ? -7.230 5.576 12.677 1.00 84.94 84 ASN A C 1
ATOM 642 O O . ASN A 1 84 ? -7.575 5.634 13.856 1.00 84.94 84 ASN A O 1
ATOM 646 N N . GLN A 1 85 ? -6.989 4.406 12.080 1.00 82.56 85 GLN A N 1
ATOM 647 C CA . GLN A 1 85 ? -7.141 3.140 12.789 1.00 82.56 85 GLN A CA 1
ATOM 648 C C . GLN A 1 85 ? -5.975 2.873 13.751 1.00 82.56 85 GLN A C 1
ATOM 650 O O . GLN A 1 85 ? -6.231 2.407 14.857 1.00 82.56 85 GLN A O 1
ATOM 655 N N . THR A 1 86 ? -4.735 3.229 13.394 1.00 82.31 86 THR A N 1
ATOM 656 C CA . THR A 1 86 ? -3.572 3.077 14.288 1.00 82.31 86 THR A CA 1
ATOM 657 C C . THR A 1 86 ? -3.697 3.987 15.506 1.00 82.31 86 THR A C 1
ATOM 659 O O . THR A 1 86 ? -3.554 3.513 16.629 1.00 82.31 86 THR A O 1
ATOM 662 N N . SER A 1 87 ? -4.073 5.260 15.329 1.00 81.50 87 SER A N 1
ATOM 663 C CA . SER A 1 87 ? -4.315 6.161 16.466 1.00 81.50 87 SER A CA 1
ATOM 664 C C . SER A 1 87 ? -5.424 5.652 17.392 1.00 81.50 87 SER A C 1
ATOM 666 O O . SER A 1 87 ? -5.297 5.730 18.610 1.00 81.50 87 SER A O 1
ATOM 668 N N . LYS A 1 88 ? -6.505 5.085 16.839 1.00 81.69 88 LYS A N 1
ATOM 669 C CA . LYS A 1 88 ? -7.579 4.481 17.644 1.00 81.69 88 LYS A CA 1
ATOM 670 C C . LYS A 1 88 ? -7.122 3.255 18.423 1.00 81.69 88 LYS A C 1
ATOM 672 O O . LYS A 1 88 ? -7.626 3.040 19.517 1.00 81.69 88 LYS A O 1
ATOM 677 N N . GLN A 1 89 ? -6.214 2.459 17.865 1.00 76.12 89 GLN A N 1
ATOM 678 C CA . GLN A 1 89 ? -5.682 1.283 18.548 1.00 76.12 89 GLN A CA 1
ATOM 679 C C . GLN A 1 89 ? -4.693 1.639 19.650 1.00 76.12 89 GLN A C 1
ATOM 681 O O . GLN A 1 89 ? -4.792 1.069 20.724 1.00 76.12 89 GLN A O 1
ATOM 686 N N . LEU A 1 90 ? -3.798 2.604 19.425 1.00 77.50 90 LEU A N 1
ATOM 687 C CA . LEU A 1 90 ? -2.838 3.046 20.445 1.00 77.50 90 LEU A CA 1
ATOM 688 C C . LEU A 1 90 ? -3.521 3.681 21.664 1.00 77.50 90 LEU A C 1
ATOM 690 O O . LEU A 1 90 ? -3.025 3.564 22.776 1.00 77.50 90 LEU A O 1
ATOM 694 N N . ASN A 1 91 ? -4.668 4.333 21.453 1.00 75.44 91 ASN A N 1
ATOM 695 C CA . ASN A 1 91 ? -5.476 4.917 22.528 1.00 75.44 91 ASN A CA 1
ATOM 696 C C . ASN A 1 91 ? -6.470 3.925 23.149 1.00 75.44 91 ASN A C 1
ATOM 698 O O . ASN A 1 91 ? -7.133 4.253 24.134 1.00 75.44 91 ASN A O 1
ATOM 702 N N . LYS A 1 92 ? -6.619 2.731 22.566 1.00 71.12 92 LYS A N 1
ATOM 703 C CA . LYS A 1 92 ? -7.373 1.642 23.178 1.00 71.12 92 LYS A CA 1
ATOM 704 C C . LYS A 1 92 ? -6.420 0.997 24.179 1.00 71.12 92 LYS A C 1
ATOM 706 O O . LYS A 1 92 ? -5.576 0.190 23.808 1.00 71.12 92 LYS A O 1
ATOM 711 N N . ASN A 1 93 ? -6.550 1.387 25.443 1.00 54.75 93 ASN A N 1
ATOM 712 C CA . ASN A 1 93 ? -6.117 0.519 26.528 1.00 54.75 93 ASN A CA 1
ATOM 713 C C . ASN A 1 93 ? -6.956 -0.757 26.365 1.00 54.75 93 ASN A C 1
ATOM 715 O O . ASN A 1 93 ? -8.173 -0.698 26.556 1.00 54.75 93 ASN A O 1
ATOM 719 N N . GLU A 1 94 ? -6.362 -1.844 25.863 1.00 53.00 94 GLU A N 1
ATOM 720 C CA . GLU A 1 94 ? -6.961 -3.167 26.084 1.00 53.00 94 GLU A CA 1
ATOM 721 C C . GLU A 1 94 ? -7.130 -3.388 27.595 1.00 53.00 94 GLU A C 1
ATOM 723 O O . GLU A 1 94 ? -6.221 -2.983 28.360 1.00 53.00 94 GLU A O 1
#

Radius of gyration: 14.13 Å; chains: 1; bounding box: 34×34×44 Å

Sequence (94 aa):
MENLLTFIPEFLLIVIVVIYVFGAFLKGLKVVPDKYIVSILMLLGITVAVLLNIINAQYKVSLDVIVNGVLQGILCWGVAVGINQTSKQLNKNE

Foldseek 3Di:
DDDLCVLAPPVLLVLLVVLLVVLVVVVVVVPDPLVVSLVVSLVVLLVVLLVVLCVVVVNDDDPCSNVSSNVNSNSSSCNNPNVPSVVVVVPPPD